Protein AF-A0A520S292-F1 (afdb_monomer_lite)

Sequence (123 aa):
MKNLFQKFSLTALSLALYSGACAQQILLPTESCRDYSGVDIVSFADAVLENEVREALSIEPEDALTCDLAAGLTALDASGAGARRSVSGSPECNDPEHLFHDLSGIQNLSGLTDLALRNRGLS

Secondary structure (DSSP, 8-state):
----------------------PPPBPPTTS-GGGS-TTSBP--S-HHHHHHHHHHHT--TTS--BHHHHHH--EEE-PPPPPB--SSSSPB---GGG-BS--TTGGG-TT--EEE-TT--B-

pLDDT: mean 82.57, std 17.58, range [38.25, 98.25]

Organism: NCBI:txid2510334

Radius of gyration: 26.7 Å; chains: 1; bounding box: 68×46×94 Å

Foldseek 3Di:
DDDDDDDDDDDDPPPPPPPPPVPAAEDDLQDECVVDDQAHAFDHPDPLVVVQLCVQLVHDPPDGRGLVSLCPRAEGASEDDDFDDDPDDDGDLDDPVNAAAGGRRNNSSNNYDYYHHHSHHHD

Structure (mmCIF, N/CA/C/O backbone):
data_AF-A0A520S292-F1
#
_entry.id   AF-A0A520S292-F1
#
loop_
_atom_site.group_PDB
_atom_site.id
_atom_site.type_symbol
_atom_site.label_atom_id
_atom_site.label_alt_id
_atom_site.label_comp_id
_atom_site.label_asym_id
_atom_site.label_entity_id
_atom_site.label_seq_id
_atom_site.pdbx_PDB_ins_code
_atom_site.Cartn_x
_atom_site.Cartn_y
_atom_site.Cartn_z
_atom_site.occupancy
_atom_site.B_iso_or_equiv
_atom_site.auth_seq_id
_atom_site.auth_comp_id
_atom_site.auth_asym_id
_atom_site.auth_atom_id
_atom_site.pdbx_PDB_model_num
ATOM 1 N N . MET A 1 1 ? -49.437 31.346 62.983 1.00 38.25 1 MET A N 1
ATOM 2 C CA . MET A 1 1 ? -49.585 32.210 61.791 1.00 38.25 1 MET A CA 1
ATOM 3 C C . MET A 1 1 ? -48.215 32.379 61.154 1.00 38.25 1 MET A C 1
ATOM 5 O O . MET A 1 1 ? -47.344 32.820 61.884 1.00 38.25 1 MET A O 1
ATOM 9 N N . LYS A 1 2 ? -48.083 32.088 59.843 1.00 44.53 2 LYS A N 1
ATOM 10 C CA . LYS A 1 2 ? -47.011 32.554 58.925 1.00 44.53 2 LYS A CA 1
ATOM 11 C C . LYS A 1 2 ? -45.575 32.079 59.282 1.00 44.53 2 LYS A C 1
ATOM 13 O O . LYS A 1 2 ? -45.071 32.383 60.344 1.00 44.53 2 LYS A O 1
ATOM 18 N N . ASN A 1 3 ? -44.843 31.322 58.461 1.00 41.56 3 ASN A N 1
ATOM 19 C CA . ASN A 1 3 ? -44.599 31.550 57.041 1.00 41.56 3 ASN A CA 1
ATOM 20 C C . ASN A 1 3 ? -44.160 30.285 56.289 1.00 41.56 3 ASN A C 1
ATOM 22 O O . ASN A 1 3 ? -43.327 29.506 56.741 1.00 41.56 3 ASN A O 1
ATOM 26 N N . LEU A 1 4 ? -44.735 30.189 55.097 1.00 54.69 4 LEU A N 1
ATOM 27 C CA . LEU A 1 4 ? -44.417 29.343 53.962 1.00 54.69 4 LEU A CA 1
ATOM 28 C C . LEU A 1 4 ? -43.166 29.917 53.260 1.00 54.69 4 LEU A C 1
ATOM 30 O O . LEU A 1 4 ? -43.196 31.072 52.844 1.00 54.69 4 LEU A O 1
ATOM 34 N N . PHE A 1 5 ? -42.095 29.138 53.102 1.00 54.62 5 PHE A N 1
ATOM 35 C CA . PHE A 1 5 ? -40.974 29.441 52.195 1.00 54.62 5 PHE A CA 1
ATOM 36 C C . PHE A 1 5 ? -40.632 28.128 51.474 1.00 54.62 5 PHE A C 1
ATOM 38 O O . PHE A 1 5 ? -40.080 27.221 52.078 1.00 54.62 5 PHE A O 1
ATOM 45 N N . GLN A 1 6 ? -41.218 27.814 50.319 1.00 51.06 6 GLN A N 1
ATOM 46 C CA . GLN A 1 6 ? -41.064 28.413 48.988 1.00 51.06 6 GLN A CA 1
ATOM 47 C C . GLN A 1 6 ? -39.696 28.104 48.342 1.00 51.06 6 GLN A C 1
ATOM 49 O O . GLN A 1 6 ? -38.703 28.759 48.636 1.00 51.06 6 GLN A O 1
ATOM 54 N N . LYS A 1 7 ? -39.770 27.184 47.359 1.00 47.75 7 LYS A N 1
ATOM 55 C CA . LYS A 1 7 ? -38.878 26.916 46.208 1.00 47.75 7 LYS A CA 1
ATOM 56 C C . LYS A 1 7 ? -37.718 25.932 46.418 1.00 47.75 7 LYS A C 1
ATOM 58 O O . LYS A 1 7 ? -36.572 26.316 46.613 1.00 47.75 7 LYS A O 1
ATOM 63 N N . PHE A 1 8 ? -38.028 24.648 46.216 1.00 49.12 8 PHE A N 1
ATOM 64 C CA . PHE A 1 8 ? -37.056 23.660 45.747 1.00 49.12 8 PHE A CA 1
ATOM 65 C C . PHE A 1 8 ? -36.575 24.070 44.349 1.00 49.12 8 PHE A C 1
ATOM 67 O O . PHE A 1 8 ? -37.317 23.987 43.372 1.00 49.12 8 PHE A O 1
ATOM 74 N N . SER A 1 9 ? -35.342 24.562 44.283 1.00 56.19 9 SER A N 1
ATOM 75 C CA . SER A 1 9 ? -34.590 24.712 43.043 1.00 56.19 9 SER A CA 1
ATOM 76 C C . SER A 1 9 ? -34.123 23.319 42.623 1.00 56.19 9 SER A C 1
ATOM 78 O O . SER A 1 9 ? -33.238 22.752 43.259 1.00 56.19 9 SER A O 1
ATOM 80 N N . LEU A 1 10 ? -34.761 22.729 41.611 1.00 52.97 10 LEU A N 1
ATOM 81 C CA . LEU A 1 10 ? -34.281 21.509 40.965 1.00 52.97 10 LEU A CA 1
ATOM 82 C C . LEU A 1 10 ? -33.616 21.923 39.656 1.00 52.97 10 LEU A C 1
ATOM 84 O O . LEU A 1 10 ? -34.264 22.207 38.652 1.00 52.97 10 LEU A O 1
ATOM 88 N N . THR A 1 11 ? -32.295 22.023 39.747 1.00 53.41 11 THR A N 1
ATOM 89 C CA . THR A 1 11 ? -31.329 22.120 38.658 1.00 53.41 11 THR A CA 1
ATOM 90 C C . THR A 1 11 ? -31.713 21.198 37.506 1.00 53.41 11 THR A C 1
ATOM 92 O O . THR A 1 11 ? -31.697 19.976 37.651 1.00 53.41 11 THR A O 1
ATOM 95 N N . ALA A 1 12 ? -32.053 21.792 36.361 1.00 60.41 12 ALA A N 1
ATOM 96 C CA . ALA A 1 12 ? -32.177 21.081 35.100 1.00 60.41 12 ALA A CA 1
ATOM 97 C C . ALA A 1 12 ? -30.809 20.473 34.762 1.00 60.41 12 ALA A C 1
ATOM 99 O O . ALA A 1 12 ? -29.856 21.183 34.449 1.00 60.41 12 ALA A O 1
ATOM 100 N N . LEU A 1 13 ? -30.714 19.154 34.909 1.00 52.91 13 LEU A N 1
ATOM 101 C CA . LEU A 1 13 ? -29.557 18.353 34.551 1.00 52.91 13 LEU A CA 1
ATOM 102 C C . LEU A 1 13 ? -29.487 18.307 33.019 1.00 52.91 13 LEU A C 1
ATOM 104 O O . LEU A 1 13 ? -30.137 17.484 32.378 1.00 52.91 13 LEU A O 1
ATOM 108 N N . SER A 1 14 ? -28.749 19.236 32.419 1.00 55.53 14 SER A N 1
ATOM 109 C CA . SER A 1 14 ? -28.383 19.176 31.008 1.00 55.53 14 SER A CA 1
ATOM 110 C C . SER A 1 14 ? -27.414 18.009 30.808 1.00 55.53 14 SER A C 1
ATOM 112 O O . SER A 1 14 ? -26.203 18.161 30.948 1.00 55.53 14 SER A O 1
ATOM 114 N N . LEU A 1 15 ? -27.951 16.826 30.485 1.00 56.00 15 LEU A N 1
ATOM 115 C CA . LEU A 1 15 ? -27.172 15.770 29.841 1.00 56.00 15 LEU A CA 1
ATOM 116 C C . LEU A 1 15 ? -26.767 16.292 28.460 1.00 56.00 15 LEU A C 1
ATOM 118 O O . LEU A 1 15 ? -27.502 16.153 27.484 1.00 56.00 15 LEU A O 1
ATOM 122 N N . ALA A 1 16 ? -25.600 16.930 28.389 1.00 60.09 16 ALA A N 1
ATOM 123 C CA . ALA A 1 16 ? -24.884 17.072 27.138 1.00 60.09 16 ALA A CA 1
ATOM 124 C C . ALA A 1 16 ? -24.567 15.652 26.662 1.00 60.09 16 ALA A C 1
ATOM 126 O O . ALA A 1 16 ? -23.717 14.964 27.230 1.00 60.09 16 ALA A O 1
ATOM 127 N N . LEU A 1 17 ? -25.316 15.187 25.665 1.00 52.09 17 LEU A N 1
ATOM 128 C CA . LEU A 1 17 ? -24.945 14.029 24.873 1.00 52.09 17 LEU A CA 1
ATOM 129 C C . LEU A 1 17 ? -23.581 14.358 24.264 1.00 52.09 17 LEU A C 1
ATOM 131 O O . LEU A 1 17 ? -23.491 15.122 23.306 1.00 52.09 17 LEU A O 1
ATOM 135 N N . TYR A 1 18 ? -22.517 13.820 24.854 1.00 51.53 18 TYR A N 1
ATOM 136 C CA . TYR A 1 18 ? -21.232 13.708 24.185 1.00 51.53 18 TYR A CA 1
ATOM 137 C C . TYR A 1 18 ? -21.432 12.713 23.043 1.00 51.53 18 TYR A C 1
ATOM 139 O O . TYR A 1 18 ? -21.173 11.520 23.174 1.00 51.53 18 TYR A O 1
ATOM 147 N N . SER A 1 19 ? -21.940 13.198 21.913 1.00 53.47 19 SER A N 1
ATOM 148 C CA . SER A 1 19 ? -21.656 12.582 20.629 1.00 53.47 19 SER A CA 1
ATOM 149 C C . SER A 1 19 ? -20.158 12.757 20.419 1.00 53.47 19 SER A C 1
ATOM 151 O O . SER A 1 19 ? -19.709 13.781 19.903 1.00 53.47 19 SER A O 1
ATOM 153 N N . GLY A 1 20 ? -19.379 11.799 20.921 1.00 51.34 20 GLY A N 1
ATOM 154 C CA . GLY A 1 20 ? -17.994 11.636 20.524 1.00 51.34 20 GLY A CA 1
ATOM 155 C C . GLY A 1 20 ? -18.001 11.333 19.036 1.00 51.34 20 GLY A C 1
ATOM 156 O O . GLY A 1 20 ? -18.106 10.179 18.641 1.00 51.34 20 GLY A O 1
ATOM 157 N N . ALA A 1 21 ? -17.957 12.374 18.208 1.00 56.22 21 ALA A N 1
ATOM 158 C CA . ALA A 1 21 ? -17.410 12.230 16.879 1.00 56.22 21 ALA A CA 1
ATOM 159 C C . ALA A 1 21 ? -15.956 11.816 17.116 1.00 56.22 21 ALA A C 1
ATOM 161 O O . ALA A 1 21 ? -15.125 12.654 17.466 1.00 56.22 21 ALA A O 1
ATOM 162 N N . CYS A 1 22 ? -15.679 10.512 17.060 1.00 59.56 22 CYS A N 1
ATOM 163 C CA . CYS A 1 22 ? -14.317 10.029 16.917 1.00 59.56 22 CYS A CA 1
ATOM 164 C C . CYS A 1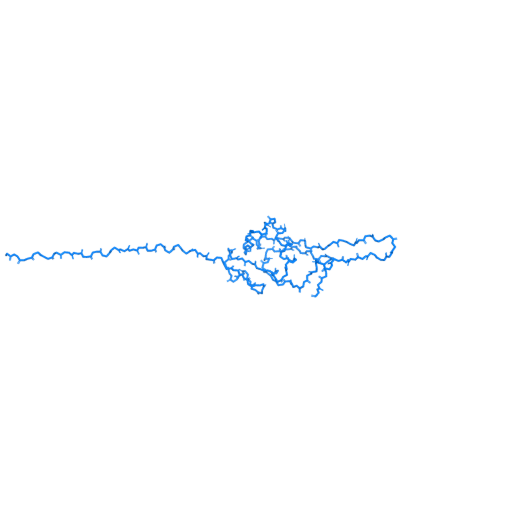 22 ? -13.819 10.654 15.615 1.00 59.56 22 CYS A C 1
ATOM 166 O O . CYS A 1 22 ? -14.233 10.245 14.532 1.00 59.56 22 CYS A O 1
ATOM 168 N N . ALA A 1 23 ? -13.060 11.741 15.730 1.00 71.75 23 ALA A N 1
ATOM 169 C CA . ALA A 1 23 ? -12.402 12.335 14.587 1.00 71.75 23 ALA A CA 1
ATOM 170 C C . ALA A 1 23 ? -11.457 11.264 14.041 1.00 71.75 23 ALA A C 1
ATOM 172 O O . ALA A 1 23 ? -10.619 10.770 14.790 1.00 71.75 23 ALA A O 1
ATOM 173 N N . GLN A 1 24 ? -11.647 10.875 12.782 1.00 85.19 24 GLN A N 1
ATOM 174 C CA . GLN A 1 24 ? -10.734 9.963 12.103 1.00 85.19 24 GLN A CA 1
ATOM 175 C C . GLN A 1 24 ? -9.356 10.624 12.077 1.00 85.19 24 GLN A C 1
ATOM 177 O O . GLN A 1 24 ? -9.223 11.762 11.615 1.00 85.19 24 GLN A O 1
ATOM 182 N N . GLN A 1 25 ? -8.348 9.943 12.612 1.00 94.12 25 GLN A N 1
ATOM 183 C CA . GLN A 1 25 ? -6.970 10.407 12.539 1.00 94.12 25 GLN A CA 1
ATOM 184 C C . GLN A 1 25 ? -6.324 9.886 11.254 1.00 94.12 25 GLN A C 1
ATOM 186 O O . GLN A 1 25 ? -6.563 8.752 10.857 1.00 94.12 25 GLN A O 1
ATOM 191 N N . ILE A 1 26 ? -5.486 10.704 10.614 1.00 96.44 26 ILE A N 1
ATOM 192 C CA . ILE A 1 26 ? -4.588 10.239 9.550 1.00 96.44 26 ILE A CA 1
ATOM 193 C C . ILE A 1 26 ? -3.261 9.867 10.204 1.00 96.44 26 ILE A C 1
ATOM 195 O O . ILE A 1 26 ? -2.645 10.701 10.872 1.00 96.44 26 ILE A O 1
ATOM 199 N N . LEU A 1 27 ? -2.850 8.617 10.032 1.00 96.81 27 LEU A N 1
ATOM 200 C CA . LEU A 1 27 ? -1.590 8.092 10.544 1.00 96.81 27 LEU A CA 1
ATOM 201 C C . LEU A 1 27 ? -0.427 8.567 9.672 1.00 96.81 27 LEU A C 1
ATOM 203 O O . LEU A 1 27 ? -0.588 8.791 8.474 1.00 96.81 27 LEU A O 1
ATOM 207 N N . LEU A 1 28 ? 0.762 8.670 10.255 1.00 97.56 28 LEU A N 1
ATOM 208 C CA . LEU A 1 28 ? 2.013 8.761 9.508 1.00 97.56 28 LEU A CA 1
ATOM 209 C C . LEU A 1 28 ? 2.369 7.390 8.904 1.00 97.56 28 LEU A C 1
ATOM 211 O O . LEU A 1 28 ? 2.050 6.361 9.502 1.00 97.56 28 LEU A O 1
ATOM 215 N N . PRO A 1 29 ? 3.125 7.337 7.791 1.00 96.94 29 PRO A N 1
ATOM 216 C CA . PRO A 1 29 ? 3.482 6.067 7.152 1.00 96.94 29 PRO A CA 1
ATOM 217 C C . PRO A 1 29 ? 4.252 5.085 8.043 1.00 96.94 29 PRO A C 1
ATOM 219 O O . PRO A 1 29 ? 4.250 3.880 7.809 1.00 96.94 29 PRO A O 1
ATOM 222 N N . THR A 1 30 ? 4.942 5.584 9.067 1.00 96.56 30 THR A N 1
ATOM 223 C CA . THR A 1 30 ? 5.710 4.769 10.019 1.00 96.56 30 THR A CA 1
ATOM 224 C C . THR A 1 30 ? 4.881 4.280 11.207 1.00 96.56 30 THR A C 1
ATOM 226 O O . THR A 1 30 ? 5.362 3.459 11.988 1.00 96.56 30 THR A O 1
ATOM 229 N N . GLU A 1 31 ? 3.646 4.759 11.360 1.00 97.19 31 GLU A N 1
ATOM 230 C CA . GLU A 1 31 ? 2.746 4.346 12.434 1.00 97.19 31 GLU A CA 1
ATOM 231 C C . GLU A 1 31 ? 2.056 3.018 12.109 1.00 97.19 31 GLU A C 1
ATOM 233 O O . GLU A 1 31 ? 1.965 2.602 10.949 1.00 97.19 31 GLU A O 1
ATOM 238 N N . SER A 1 32 ? 1.599 2.321 13.155 1.00 96.38 32 SER A N 1
ATOM 239 C CA . SER A 1 32 ? 0.933 1.027 13.015 1.00 96.38 32 SER A CA 1
ATOM 240 C C . SER A 1 32 ? -0.539 1.102 13.388 1.00 96.38 32 SER A C 1
ATOM 242 O O . SER A 1 32 ? -0.855 1.405 14.532 1.00 96.38 32 SER A O 1
ATOM 244 N N . CYS A 1 33 ? -1.430 0.685 12.488 1.00 97.00 33 CYS A N 1
ATOM 245 C CA . CYS A 1 33 ? -2.868 0.524 12.728 1.00 97.00 33 CYS A CA 1
ATOM 246 C C . CYS A 1 33 ? -3.197 -0.324 13.968 1.00 97.00 33 CYS A C 1
ATOM 248 O O . CYS A 1 33 ? -4.287 -0.212 14.516 1.00 97.00 33 CYS A O 1
ATOM 250 N N . ARG A 1 34 ? -2.260 -1.152 14.448 1.00 96.00 34 ARG A N 1
ATOM 251 C CA . ARG A 1 34 ? -2.408 -1.913 15.694 1.00 96.00 34 ARG A CA 1
ATOM 252 C C . ARG A 1 34 ? -2.617 -1.025 16.928 1.00 96.00 34 ARG A C 1
ATOM 254 O O . ARG A 1 34 ? -3.260 -1.468 17.877 1.00 96.00 34 ARG A O 1
ATOM 261 N N . ASP A 1 35 ? -2.061 0.181 16.915 1.00 96.38 35 ASP A N 1
ATOM 262 C CA . ASP A 1 35 ? -2.086 1.116 18.043 1.00 96.38 35 ASP A CA 1
ATOM 263 C C . ASP A 1 35 ? -3.215 2.162 17.919 1.00 96.38 35 ASP A C 1
ATOM 265 O O . ASP A 1 35 ? -3.358 3.024 18.787 1.00 96.38 35 ASP A O 1
ATOM 269 N N . TYR A 1 36 ? -4.030 2.068 16.862 1.00 95.44 36 TYR A N 1
ATOM 270 C CA . TYR A 1 36 ? -5.048 3.044 16.467 1.00 95.44 36 TYR A CA 1
ATOM 271 C C . TYR A 1 36 ? -6.431 2.396 16.279 1.00 95.44 36 TYR A C 1
ATOM 273 O O . TYR A 1 36 ? -6.604 1.184 16.421 1.00 95.44 36 TYR A O 1
ATOM 281 N N . SER A 1 37 ? -7.454 3.214 16.022 1.00 95.62 37 SER A N 1
ATOM 282 C CA . SER A 1 37 ? -8.815 2.746 15.761 1.00 95.62 37 SER A CA 1
ATOM 283 C C . SER A 1 37 ? -8.946 2.201 14.338 1.00 95.62 37 SER A C 1
ATOM 285 O O . SER A 1 37 ? -8.344 2.718 13.403 1.00 95.62 37 SER A O 1
ATOM 287 N N . GLY A 1 38 ? -9.816 1.209 14.137 1.00 95.69 38 GLY A N 1
ATOM 288 C CA . GLY A 1 38 ? -10.092 0.639 12.811 1.00 95.69 38 GLY A CA 1
ATOM 289 C C . GLY A 1 38 ? -10.641 1.644 11.786 1.00 95.69 38 GLY A C 1
ATOM 290 O O . GLY A 1 38 ? -10.463 1.471 10.581 1.00 95.69 38 GLY A O 1
ATOM 291 N N . VAL A 1 39 ? -11.252 2.736 12.262 1.00 96.12 39 VAL A N 1
ATOM 292 C CA . VAL A 1 39 ? -11.770 3.828 11.418 1.00 96.12 39 VAL A CA 1
ATOM 293 C C . VAL A 1 39 ? -10.741 4.921 11.117 1.00 96.12 39 VAL A C 1
ATOM 295 O O . VAL A 1 39 ? -11.059 5.832 10.352 1.00 96.12 39 VAL A O 1
ATOM 298 N N . ASP A 1 40 ? -9.551 4.861 11.721 1.00 97.31 40 ASP A N 1
ATOM 299 C CA . ASP A 1 40 ? -8.466 5.790 11.409 1.00 97.31 40 ASP A CA 1
ATOM 300 C C . ASP A 1 40 ? -7.901 5.492 10.017 1.00 97.31 40 ASP A C 1
ATOM 302 O O . ASP A 1 40 ? -8.012 4.379 9.503 1.00 97.31 40 ASP A O 1
ATOM 306 N N . ILE A 1 41 ? -7.340 6.514 9.380 1.00 97.19 41 ILE A N 1
ATOM 307 C CA . ILE A 1 41 ? -6.902 6.493 7.986 1.00 97.19 41 ILE A CA 1
ATOM 308 C C . ILE A 1 41 ? -5.417 6.153 7.949 1.00 97.19 41 ILE A C 1
ATOM 310 O O . ILE A 1 41 ? -4.590 6.876 8.511 1.00 97.19 41 ILE A O 1
ATOM 314 N N . VAL A 1 42 ? -5.074 5.065 7.265 1.00 97.38 42 VAL A N 1
ATOM 315 C CA . VAL A 1 42 ? -3.678 4.706 7.019 1.00 97.38 42 VAL A CA 1
ATOM 316 C C . VAL A 1 42 ? -3.112 5.555 5.882 1.00 97.38 42 VAL A C 1
ATOM 318 O O . VAL A 1 42 ? -3.818 5.892 4.935 1.00 97.38 42 VAL A O 1
ATOM 321 N N . SER A 1 43 ? -1.826 5.888 5.968 1.00 96.50 43 SER A N 1
ATOM 322 C CA . SER A 1 43 ? -1.075 6.500 4.873 1.00 96.50 43 SER A CA 1
ATOM 323 C C . SER A 1 43 ? 0.140 5.653 4.504 1.00 96.50 43 SER A C 1
ATOM 325 O O . SER A 1 43 ? 0.627 4.848 5.306 1.00 96.50 43 SER A O 1
ATOM 327 N N . PHE A 1 44 ? 0.632 5.851 3.285 1.00 97.19 44 PHE A N 1
ATOM 328 C CA . PHE A 1 44 ? 1.844 5.219 2.778 1.00 97.19 44 PHE A CA 1
ATOM 329 C C . PHE A 1 44 ? 2.848 6.303 2.397 1.00 97.19 44 PHE A C 1
ATOM 331 O O . PHE A 1 44 ? 2.480 7.401 1.982 1.00 97.19 44 PHE A O 1
ATOM 338 N N . ALA A 1 45 ? 4.136 6.017 2.572 1.00 96.44 45 ALA A N 1
ATOM 339 C CA . ALA A 1 45 ? 5.190 6.977 2.245 1.00 96.44 45 ALA A CA 1
ATOM 340 C C . ALA A 1 45 ? 5.375 7.140 0.728 1.00 96.44 45 ALA A C 1
ATOM 342 O O . ALA A 1 45 ? 5.910 8.149 0.272 1.00 96.44 45 ALA A O 1
ATOM 343 N N . ASP A 1 46 ? 4.912 6.155 -0.038 1.00 94.88 46 ASP A N 1
ATOM 344 C CA . ASP A 1 46 ? 5.017 6.100 -1.482 1.00 94.88 46 ASP A CA 1
ATOM 345 C C . ASP A 1 46 ? 3.625 6.097 -2.124 1.00 94.88 46 ASP A C 1
ATOM 347 O O . ASP A 1 46 ? 2.785 5.239 -1.842 1.00 94.88 46 ASP A O 1
ATOM 351 N N . ALA A 1 47 ? 3.385 7.077 -2.997 1.00 93.44 47 ALA A N 1
ATOM 352 C CA . ALA A 1 47 ? 2.105 7.248 -3.676 1.00 93.44 47 ALA A CA 1
ATOM 353 C C . ALA A 1 47 ? 1.806 6.121 -4.674 1.00 93.44 47 ALA A C 1
ATOM 355 O O . ALA A 1 47 ? 0.642 5.795 -4.897 1.00 93.44 47 ALA A O 1
ATOM 356 N N . VAL A 1 48 ? 2.841 5.512 -5.260 1.00 93.06 48 VAL A N 1
ATOM 357 C CA . VAL A 1 48 ? 2.694 4.345 -6.127 1.00 93.06 48 VAL A CA 1
ATOM 358 C C . VAL A 1 48 ? 2.206 3.169 -5.290 1.00 93.06 48 VAL A C 1
ATOM 360 O O . VAL A 1 48 ? 1.232 2.530 -5.669 1.00 93.06 48 VAL A O 1
ATOM 363 N N . LEU A 1 49 ? 2.808 2.918 -4.122 1.00 95.19 49 LEU A N 1
ATOM 364 C CA . LEU A 1 49 ? 2.331 1.870 -3.213 1.00 95.19 49 LEU A CA 1
ATOM 365 C C . LEU A 1 49 ? 0.891 2.121 -2.746 1.00 95.19 49 LEU A C 1
ATOM 367 O O . LEU A 1 49 ? 0.082 1.195 -2.777 1.00 95.19 49 LEU A O 1
ATOM 371 N N . GLU A 1 50 ? 0.556 3.352 -2.343 1.00 96.19 50 GLU A N 1
ATOM 372 C CA . GLU A 1 50 ? -0.815 3.686 -1.935 1.00 96.19 50 GLU A CA 1
ATOM 373 C C . GLU A 1 50 ? -1.820 3.408 -3.057 1.00 96.19 50 GLU A C 1
ATOM 375 O O . GLU A 1 50 ? -2.876 2.823 -2.811 1.00 96.19 50 GLU A O 1
ATOM 380 N N . ASN A 1 51 ? -1.483 3.787 -4.292 1.00 95.00 51 ASN A N 1
ATOM 381 C CA . ASN A 1 51 ? -2.353 3.579 -5.442 1.00 95.00 51 ASN A CA 1
ATOM 382 C C . ASN A 1 51 ? -2.630 2.090 -5.685 1.00 95.00 51 ASN A C 1
ATOM 384 O O . ASN A 1 51 ? -3.780 1.696 -5.834 1.00 95.00 51 ASN A O 1
ATOM 388 N N . GLU A 1 52 ? -1.599 1.244 -5.652 1.00 95.56 52 GLU A N 1
ATOM 389 C CA . GLU A 1 52 ? -1.757 -0.205 -5.843 1.00 95.56 52 GLU A CA 1
ATOM 390 C C . GLU A 1 52 ? -2.612 -0.844 -4.735 1.00 95.56 52 GLU A C 1
ATOM 392 O O . GLU A 1 52 ? -3.413 -1.739 -5.002 1.00 95.56 52 GLU A O 1
ATOM 397 N N . VAL A 1 53 ? -2.498 -0.360 -3.492 1.00 97.19 53 VAL A N 1
ATOM 398 C CA . VAL A 1 53 ? -3.348 -0.807 -2.376 1.00 97.19 53 VAL A CA 1
ATOM 399 C C . VAL A 1 53 ? -4.807 -0.398 -2.587 1.00 97.19 53 VAL A C 1
ATOM 401 O O . VAL A 1 53 ? -5.705 -1.217 -2.377 1.00 97.19 53 VAL A O 1
ATOM 404 N N . ARG A 1 54 ? -5.058 0.848 -3.006 1.00 97.25 54 ARG A N 1
ATOM 405 C CA . ARG A 1 54 ? -6.414 1.350 -3.287 1.00 97.25 54 ARG A CA 1
ATOM 406 C C . ARG A 1 54 ? -7.075 0.586 -4.428 1.00 97.25 54 ARG A C 1
ATOM 408 O O . ARG A 1 54 ? -8.210 0.142 -4.271 1.00 97.25 54 ARG A O 1
ATOM 415 N N . GLU A 1 55 ? -6.345 0.356 -5.517 1.00 95.81 55 GLU A N 1
ATOM 416 C CA . GLU A 1 55 ? -6.804 -0.450 -6.653 1.00 95.81 55 GLU A CA 1
ATOM 417 C C . GLU A 1 55 ? -7.139 -1.886 -6.224 1.00 95.81 55 GLU A C 1
ATOM 419 O O . GLU A 1 55 ? -8.221 -2.395 -6.527 1.00 95.81 55 GLU A O 1
ATOM 424 N N . ALA A 1 56 ? -6.265 -2.528 -5.440 1.00 97.19 56 ALA A N 1
ATOM 425 C CA . ALA A 1 56 ? -6.491 -3.889 -4.950 1.00 97.19 56 ALA A CA 1
ATOM 426 C C . ALA A 1 56 ? -7.724 -4.007 -4.036 1.00 97.19 56 ALA A C 1
ATOM 428 O O . ALA A 1 56 ? -8.384 -5.048 -4.011 1.00 97.19 56 ALA A O 1
ATOM 429 N N . LEU A 1 57 ? -8.055 -2.941 -3.305 1.00 96.94 57 LEU A N 1
ATOM 430 C CA . LEU A 1 5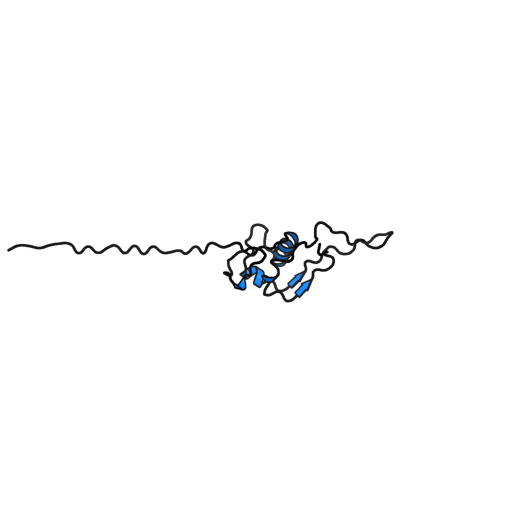7 ? -9.263 -2.846 -2.485 1.00 96.94 57 LEU A CA 1
ATOM 431 C C . LEU A 1 57 ? -10.487 -2.319 -3.253 1.00 96.94 57 LEU A C 1
ATOM 433 O O . LEU A 1 57 ? -11.585 -2.325 -2.697 1.00 96.94 57 LEU A O 1
ATOM 437 N N . SER A 1 58 ? -10.321 -1.897 -4.513 1.00 96.56 58 SER A N 1
ATOM 438 C CA . SER A 1 58 ? -11.358 -1.243 -5.327 1.00 96.56 58 SER A CA 1
ATOM 439 C C . SER A 1 58 ? -11.983 -0.028 -4.625 1.00 96.56 58 SER A C 1
ATOM 441 O O . SER A 1 58 ? -13.205 0.109 -4.568 1.00 96.56 58 SER A O 1
ATOM 443 N N . ILE A 1 59 ? -11.129 0.818 -4.044 1.00 94.81 59 ILE A N 1
ATOM 444 C CA . ILE A 1 59 ? -11.506 2.042 -3.329 1.00 94.81 59 ILE A CA 1
ATOM 445 C C . ILE A 1 59 ? -11.215 3.246 -4.227 1.00 94.81 59 ILE A C 1
ATOM 447 O O . ILE A 1 59 ? -10.113 3.361 -4.763 1.00 94.81 59 ILE A O 1
ATOM 451 N N . GLU A 1 60 ? -12.175 4.163 -4.349 1.00 92.69 60 GLU A N 1
ATOM 452 C CA . GLU A 1 60 ? -11.993 5.388 -5.132 1.00 92.69 60 GLU A CA 1
ATOM 453 C C . GLU A 1 60 ? -10.965 6.336 -4.467 1.00 92.69 60 GLU A C 1
ATOM 455 O O . GLU A 1 60 ? -10.759 6.294 -3.248 1.00 92.69 60 GLU A O 1
ATOM 460 N N . PRO A 1 61 ? -10.300 7.226 -5.224 1.00 88.19 61 PRO A N 1
ATOM 461 C CA . PRO A 1 61 ? -9.277 8.124 -4.677 1.00 88.19 61 PRO A CA 1
ATOM 462 C C . PRO A 1 61 ? -9.768 9.027 -3.533 1.00 88.19 61 PRO A C 1
ATOM 464 O O . PRO A 1 61 ? -9.000 9.356 -2.628 1.00 88.19 61 PRO A O 1
ATOM 467 N N . GLU A 1 62 ? -11.035 9.440 -3.569 1.00 90.19 62 GLU A N 1
ATOM 468 C CA . GLU A 1 62 ? -11.680 10.272 -2.551 1.00 90.19 62 GLU A CA 1
ATOM 469 C C . GLU A 1 62 ? -12.098 9.512 -1.286 1.00 90.19 62 GLU A C 1
ATOM 471 O O . GLU A 1 62 ? -12.340 10.140 -0.249 1.00 90.19 62 GLU A O 1
ATOM 476 N N . ASP A 1 63 ? -12.180 8.184 -1.354 1.00 94.31 63 ASP A N 1
ATOM 477 C CA . ASP A 1 63 ? -12.632 7.364 -0.242 1.00 94.31 63 ASP A CA 1
ATOM 478 C C . ASP A 1 63 ? -11.507 7.152 0.781 1.00 94.31 63 ASP A C 1
ATOM 480 O O . ASP A 1 63 ? -10.312 7.036 0.470 1.00 94.31 63 ASP A O 1
ATOM 484 N N . ALA A 1 64 ? -11.897 7.104 2.054 1.00 95.06 64 ALA A N 1
ATOM 485 C CA . ALA A 1 64 ? -10.966 6.919 3.156 1.00 95.06 64 ALA A CA 1
ATOM 486 C C . ALA A 1 64 ? -10.433 5.479 3.182 1.00 95.06 64 ALA A C 1
ATOM 488 O O . ALA A 1 64 ? -11.184 4.531 3.413 1.00 95.06 64 ALA A O 1
ATOM 489 N N . LEU A 1 65 ? -9.117 5.322 3.026 1.00 97.00 65 LEU A N 1
ATOM 490 C CA . LEU A 1 65 ? -8.432 4.052 3.240 1.00 97.00 65 LEU A CA 1
ATOM 491 C C . LEU A 1 65 ? -8.224 3.840 4.746 1.00 97.00 65 LEU A C 1
ATOM 493 O O . LEU A 1 65 ? -7.232 4.281 5.326 1.00 97.00 65 LEU A O 1
ATOM 497 N N . THR A 1 66 ? -9.211 3.232 5.404 1.00 97.62 66 THR A N 1
ATOM 498 C CA . THR A 1 66 ? -9.173 3.013 6.855 1.00 97.62 66 THR A CA 1
ATOM 499 C C . THR A 1 66 ? -8.305 1.815 7.242 1.00 97.62 66 THR A C 1
ATOM 501 O O . THR A 1 66 ? -8.071 0.910 6.438 1.00 97.62 66 THR A O 1
ATOM 504 N N . CYS A 1 67 ? -7.864 1.770 8.498 1.00 97.94 67 CYS A N 1
ATOM 505 C CA . CYS A 1 67 ? -7.125 0.644 9.062 1.00 97.94 67 CYS A CA 1
ATOM 506 C C . CYS A 1 67 ? -7.885 -0.690 8.940 1.00 97.94 67 CYS A C 1
ATOM 508 O O . CYS A 1 67 ? -7.269 -1.705 8.621 1.00 97.94 67 CYS A O 1
ATOM 510 N N . ASP A 1 68 ? -9.211 -0.698 9.125 1.00 97.31 68 ASP A N 1
ATOM 511 C CA . ASP A 1 68 ? -10.036 -1.902 8.943 1.00 97.31 68 ASP A CA 1
ATOM 512 C C . ASP A 1 68 ? -10.052 -2.381 7.482 1.00 97.31 68 ASP A C 1
ATOM 514 O O . ASP A 1 68 ? -9.950 -3.582 7.224 1.00 97.31 68 ASP A O 1
ATOM 518 N N . LEU A 1 69 ? -10.143 -1.456 6.517 1.00 97.88 69 LEU A N 1
ATOM 519 C CA . LEU A 1 69 ? -10.086 -1.790 5.089 1.00 97.88 69 LEU A CA 1
ATOM 520 C C . LEU A 1 69 ? -8.708 -2.340 4.711 1.00 97.88 69 LEU A C 1
ATOM 522 O O . LEU A 1 69 ? -8.614 -3.396 4.086 1.00 97.88 69 LEU A O 1
ATOM 526 N N . ALA A 1 70 ? -7.643 -1.669 5.153 1.00 97.69 70 ALA A N 1
ATOM 527 C CA . ALA A 1 70 ? -6.265 -2.092 4.929 1.00 97.69 70 ALA A CA 1
ATOM 528 C C . ALA A 1 70 ? -5.976 -3.481 5.528 1.00 97.69 70 ALA A C 1
ATOM 530 O O . ALA A 1 70 ? -5.339 -4.317 4.886 1.00 97.69 70 ALA A O 1
ATOM 531 N N . ALA A 1 71 ? -6.493 -3.769 6.727 1.00 97.50 71 ALA A N 1
ATOM 532 C CA . ALA A 1 71 ? -6.378 -5.081 7.361 1.00 97.50 71 ALA A CA 1
ATOM 533 C C . ALA A 1 71 ? -7.137 -6.187 6.606 1.00 97.50 71 ALA A C 1
ATOM 535 O O . ALA A 1 71 ? -6.776 -7.357 6.719 1.00 97.50 71 ALA A O 1
ATOM 536 N N . GLY A 1 72 ? -8.168 -5.832 5.835 1.00 96.94 72 GLY A N 1
ATOM 537 C CA . GLY A 1 72 ? -8.938 -6.760 5.008 1.00 96.94 72 GLY A CA 1
ATOM 538 C C . GLY A 1 72 ? -8.231 -7.208 3.724 1.00 96.94 72 GLY A C 1
ATOM 539 O O . GLY A 1 72 ? -8.652 -8.198 3.119 1.00 96.94 72 GLY A O 1
ATOM 540 N N . LEU A 1 73 ? -7.162 -6.523 3.304 1.00 98.25 73 LEU A N 1
ATOM 541 C CA . LEU A 1 73 ? -6.414 -6.893 2.106 1.00 98.25 73 LEU A CA 1
ATOM 542 C C . LEU A 1 73 ? -5.590 -8.162 2.359 1.00 98.25 73 LEU A C 1
ATOM 544 O O . LEU A 1 73 ? -4.672 -8.167 3.174 1.00 98.25 73 LEU A O 1
ATOM 548 N N . THR A 1 74 ? -5.902 -9.240 1.639 1.00 98.06 74 THR A N 1
ATOM 549 C CA . THR A 1 74 ? -5.243 -10.551 1.820 1.00 98.06 74 THR A CA 1
ATOM 550 C C . THR A 1 74 ? -4.200 -10.871 0.757 1.00 98.06 74 THR A C 1
ATOM 552 O O . THR A 1 74 ? -3.282 -11.653 1.024 1.00 98.06 74 THR A O 1
ATOM 555 N N . ALA A 1 75 ? -4.310 -10.249 -0.416 1.00 97.62 75 ALA A N 1
ATOM 556 C CA . ALA A 1 75 ? -3.378 -10.382 -1.524 1.00 97.62 75 ALA A CA 1
ATOM 557 C C . ALA A 1 75 ? -3.147 -9.015 -2.177 1.00 97.62 75 ALA A C 1
ATOM 559 O O . ALA A 1 75 ? -4.109 -8.304 -2.460 1.00 97.62 75 ALA A O 1
ATOM 560 N N . LEU A 1 76 ? -1.886 -8.673 -2.433 1.00 97.25 76 LEU A N 1
ATOM 561 C CA . LEU A 1 76 ? -1.488 -7.471 -3.161 1.00 97.25 76 LEU A CA 1
ATOM 562 C C . LEU A 1 76 ? -0.542 -7.874 -4.290 1.00 97.25 76 LEU A C 1
ATOM 564 O O . LEU A 1 76 ? 0.592 -8.289 -4.039 1.00 97.25 76 LEU A O 1
ATOM 568 N N . ASP A 1 77 ? -1.005 -7.732 -5.530 1.00 94.25 77 ASP A N 1
ATOM 569 C CA . ASP A 1 77 ? -0.143 -7.783 -6.708 1.00 94.25 77 ASP A CA 1
ATOM 570 C C . ASP A 1 77 ? 0.066 -6.365 -7.223 1.00 94.25 77 ASP A C 1
ATOM 572 O O . ASP A 1 77 ? -0.759 -5.830 -7.954 1.00 94.25 77 ASP A O 1
ATOM 576 N N . ALA A 1 78 ? 1.182 -5.774 -6.813 1.00 92.25 78 ALA A N 1
ATOM 577 C CA . ALA A 1 78 ? 1.617 -4.454 -7.241 1.00 92.25 78 ALA A CA 1
ATOM 578 C C . ALA A 1 78 ? 2.757 -4.569 -8.266 1.00 92.25 78 ALA A C 1
ATOM 580 O O . ALA A 1 78 ? 3.655 -3.726 -8.333 1.00 92.25 78 ALA A O 1
ATOM 581 N N . SER A 1 79 ? 2.792 -5.663 -9.035 1.00 88.38 79 SER A N 1
ATOM 582 C CA . SER A 1 79 ? 3.847 -5.900 -10.015 1.00 88.38 79 SER A CA 1
ATOM 583 C C . SER A 1 79 ? 3.821 -4.854 -11.135 1.00 88.38 79 SER A C 1
ATOM 585 O O . SER A 1 79 ? 2.777 -4.422 -11.611 1.00 88.38 79 SER A O 1
ATOM 587 N N . GLY A 1 80 ? 5.005 -4.433 -11.561 1.00 82.00 80 GLY A N 1
ATOM 588 C CA . GLY A 1 80 ? 5.207 -3.455 -12.624 1.00 82.00 80 GLY A CA 1
ATOM 589 C C . GLY A 1 80 ? 5.016 -4.075 -14.001 1.00 82.00 80 GLY A C 1
ATOM 590 O O . GLY A 1 80 ? 4.911 -5.301 -14.155 1.00 82.00 80 GLY A O 1
ATOM 591 N N . ALA A 1 81 ? 5.005 -3.221 -15.026 1.00 77.31 81 ALA A N 1
ATOM 592 C CA . ALA A 1 81 ? 4.855 -3.667 -16.401 1.00 77.31 81 ALA A CA 1
ATOM 593 C C . ALA A 1 81 ? 5.907 -4.732 -16.764 1.00 77.31 81 ALA A C 1
ATOM 595 O O . ALA A 1 81 ? 7.099 -4.616 -16.470 1.00 77.31 81 ALA A O 1
ATOM 596 N N . GLY A 1 82 ? 5.455 -5.799 -17.426 1.00 70.06 82 GLY A N 1
ATOM 597 C CA . GLY A 1 82 ? 6.348 -6.837 -17.932 1.00 70.06 82 GLY A CA 1
ATOM 598 C C . GLY A 1 82 ? 7.330 -6.294 -18.975 1.00 70.06 82 GLY A C 1
ATOM 599 O O . GLY A 1 82 ? 7.101 -5.255 -19.595 1.00 70.06 82 GLY A O 1
ATOM 600 N N . ALA A 1 83 ? 8.413 -7.039 -19.203 1.00 66.62 83 ALA A N 1
ATOM 601 C CA . ALA A 1 83 ? 9.450 -6.670 -20.162 1.00 66.62 83 ALA A CA 1
ATOM 602 C C . ALA A 1 83 ? 8.855 -6.299 -21.531 1.00 66.62 83 ALA A C 1
ATOM 604 O O . ALA A 1 83 ? 8.144 -7.099 -22.156 1.00 66.62 83 ALA A O 1
ATOM 605 N N . ARG A 1 84 ? 9.178 -5.100 -22.032 1.00 66.44 84 ARG A N 1
ATOM 606 C CA . ARG A 1 84 ? 8.772 -4.711 -23.384 1.00 66.44 84 ARG A CA 1
ATOM 607 C C . ARG A 1 84 ? 9.603 -5.507 -24.383 1.00 66.44 84 ARG A C 1
ATOM 609 O O . ARG A 1 84 ? 10.833 -5.497 -24.353 1.00 66.44 84 ARG A O 1
ATOM 616 N N . ARG A 1 85 ? 8.921 -6.240 -25.270 1.00 66.06 85 ARG A N 1
ATOM 617 C CA . ARG A 1 85 ? 9.577 -7.021 -26.326 1.00 66.06 85 ARG A CA 1
ATOM 618 C C . ARG A 1 85 ? 10.294 -6.063 -27.275 1.00 66.06 85 ARG A C 1
ATOM 620 O O . ARG A 1 85 ? 9.640 -5.339 -28.020 1.00 66.06 85 ARG A O 1
ATOM 627 N N . SER A 1 86 ? 11.623 -6.090 -27.263 1.00 62.78 86 SER A N 1
ATOM 628 C CA . SER A 1 86 ? 12.440 -5.434 -28.282 1.00 62.78 86 SER A CA 1
ATOM 629 C C . SER A 1 86 ? 12.711 -6.409 -29.427 1.00 62.78 86 SER A C 1
ATOM 631 O O . SER A 1 86 ? 13.034 -7.574 -29.197 1.00 62.78 86 SER A O 1
ATOM 633 N N . VAL A 1 87 ? 12.561 -5.946 -30.671 1.00 69.00 87 VAL A N 1
ATOM 634 C CA . VAL A 1 87 ? 12.853 -6.741 -31.881 1.00 69.00 87 VAL A CA 1
ATOM 635 C C . VAL A 1 87 ? 14.364 -6.766 -32.171 1.00 69.00 87 VAL A C 1
ATOM 637 O O . VAL A 1 87 ? 14.850 -7.631 -32.895 1.00 69.00 87 VAL A O 1
ATOM 640 N N . SER A 1 88 ? 15.132 -5.867 -31.550 1.00 71.38 88 SER A N 1
ATOM 641 C CA . SER A 1 88 ? 16.592 -5.838 -31.614 1.00 71.38 88 SER A CA 1
ATOM 642 C C . SER A 1 88 ? 17.157 -5.306 -30.295 1.00 71.38 88 SER A C 1
ATOM 644 O O . SER A 1 88 ? 17.094 -4.107 -30.028 1.00 71.38 88 SER A O 1
ATOM 646 N N . GLY A 1 89 ? 17.692 -6.200 -29.464 1.00 67.56 89 GLY A N 1
ATOM 647 C CA . GLY A 1 89 ? 18.273 -5.876 -28.158 1.00 67.56 89 GLY A CA 1
ATOM 648 C C . GLY A 1 89 ? 17.757 -6.786 -27.045 1.00 67.56 89 GLY A C 1
ATOM 649 O O . GLY A 1 89 ? 16.825 -7.567 -27.248 1.00 67.56 89 GLY A O 1
ATOM 650 N N . SER A 1 90 ? 18.373 -6.693 -25.866 1.00 63.78 90 SER A N 1
ATOM 651 C CA . SER A 1 90 ? 17.817 -7.299 -24.654 1.00 63.78 90 SER A CA 1
ATOM 652 C C . SER A 1 90 ? 16.488 -6.613 -24.317 1.00 63.78 90 SER A C 1
ATOM 654 O O . SER A 1 90 ? 16.388 -5.398 -24.489 1.00 63.78 90 SER A O 1
ATOM 656 N N . PRO A 1 91 ? 15.459 -7.347 -23.859 1.00 64.75 91 PRO A N 1
ATOM 657 C CA . PRO A 1 91 ? 14.238 -6.730 -23.358 1.00 64.75 91 PRO A CA 1
ATOM 658 C C . PRO A 1 91 ? 14.579 -5.715 -22.265 1.00 64.75 91 PRO A C 1
ATOM 660 O O . PRO A 1 91 ? 15.309 -6.043 -21.329 1.00 64.75 91 PRO A O 1
ATOM 663 N N . GLU A 1 92 ? 14.060 -4.497 -22.387 1.00 65.50 92 GLU A N 1
ATOM 664 C CA . GLU A 1 92 ? 14.199 -3.479 -21.350 1.00 65.50 92 GLU A CA 1
ATOM 665 C C . GLU A 1 92 ? 12.951 -3.493 -20.463 1.00 65.50 92 GLU A C 1
ATOM 667 O O . GLU A 1 92 ? 11.813 -3.407 -20.940 1.00 65.50 92 GLU A O 1
ATOM 672 N N . CYS A 1 93 ? 13.181 -3.615 -19.157 1.00 62.16 93 CYS A N 1
ATOM 673 C CA . CYS A 1 93 ? 12.197 -3.330 -18.122 1.00 62.16 93 CYS A CA 1
ATOM 674 C C . CYS A 1 93 ? 12.482 -1.909 -17.642 1.00 62.16 93 CYS A C 1
ATOM 676 O O . CYS A 1 93 ? 13.321 -1.718 -16.767 1.00 62.16 93 CYS A O 1
ATOM 678 N N . ASN A 1 94 ? 11.872 -0.912 -18.277 1.00 65.75 94 ASN A N 1
ATOM 679 C CA . ASN A 1 94 ? 12.054 0.477 -17.880 1.00 65.75 94 ASN A CA 1
ATOM 680 C C . ASN A 1 94 ? 10.678 1.080 -17.601 1.00 65.75 94 ASN A C 1
ATOM 682 O O . ASN A 1 94 ? 9.935 1.393 -18.532 1.00 65.75 94 ASN A O 1
ATOM 686 N N . ASP A 1 95 ? 10.341 1.163 -16.316 1.00 70.75 95 ASP A N 1
ATOM 687 C CA . ASP A 1 95 ? 9.133 1.818 -15.818 1.00 70.75 95 ASP A CA 1
ATOM 688 C C . ASP A 1 95 ? 9.487 2.723 -14.623 1.00 70.75 95 ASP A C 1
ATOM 690 O O . ASP A 1 95 ? 9.203 2.399 -13.469 1.00 70.75 95 ASP A O 1
ATOM 694 N N . PRO A 1 96 ? 10.225 3.819 -14.880 1.00 72.56 96 PRO A N 1
ATOM 695 C CA . PRO A 1 96 ? 10.768 4.669 -13.825 1.00 72.56 96 PRO A CA 1
ATOM 696 C C . PRO A 1 96 ? 9.687 5.441 -13.056 1.00 72.56 96 PRO A C 1
ATOM 698 O O . PRO A 1 96 ? 9.949 5.884 -11.945 1.00 72.56 96 PRO A O 1
ATOM 701 N N . GLU A 1 97 ? 8.490 5.605 -13.629 1.00 73.06 97 GLU A N 1
ATOM 702 C CA . GLU A 1 97 ? 7.366 6.320 -13.001 1.00 73.06 97 GLU A CA 1
ATOM 703 C C . GLU A 1 97 ? 6.659 5.484 -11.924 1.00 73.06 97 GLU A C 1
ATOM 705 O O . GLU A 1 97 ? 5.886 6.014 -11.134 1.00 73.06 97 GLU A O 1
ATOM 710 N N . HIS A 1 98 ? 6.951 4.185 -11.876 1.00 80.62 98 HIS A N 1
ATOM 711 C CA . HIS A 1 98 ? 6.248 3.197 -11.064 1.00 80.62 98 HIS A CA 1
ATOM 712 C C . HIS A 1 98 ? 7.187 2.475 -10.089 1.00 80.62 98 HIS A C 1
ATOM 714 O O . HIS A 1 98 ? 6.873 1.383 -9.613 1.00 80.62 98 HIS A O 1
ATOM 720 N N . LEU A 1 99 ? 8.350 3.064 -9.803 1.00 85.81 99 LEU A N 1
ATOM 721 C CA . LEU A 1 99 ? 9.287 2.562 -8.801 1.00 85.81 99 LEU A CA 1
ATOM 722 C C . LEU A 1 99 ? 8.723 2.745 -7.394 1.00 85.81 99 LEU A C 1
ATOM 724 O O . LEU A 1 99 ? 8.025 3.716 -7.124 1.00 85.81 99 LEU A O 1
ATOM 728 N N . PHE A 1 100 ? 9.084 1.829 -6.498 1.00 90.00 100 PHE A N 1
ATOM 729 C CA . PHE A 1 100 ? 8.884 2.041 -5.073 1.00 90.00 100 PHE A CA 1
ATOM 730 C C . PHE A 1 100 ? 10.118 2.735 -4.495 1.00 90.00 100 PHE A C 1
ATOM 732 O O . PHE A 1 100 ? 11.247 2.261 -4.641 1.00 90.00 100 PHE A O 1
ATOM 739 N N . HIS A 1 101 ? 9.888 3.848 -3.823 1.00 90.19 101 HIS A N 1
ATOM 740 C CA . HIS A 1 101 ? 10.873 4.641 -3.100 1.00 90.19 101 HIS A CA 1
ATOM 741 C C . HIS A 1 101 ? 10.811 4.380 -1.594 1.00 90.19 101 HIS A C 1
ATOM 743 O O . HIS A 1 101 ? 11.821 4.489 -0.903 1.00 90.19 101 HIS A O 1
ATOM 749 N N . ASP A 1 102 ? 9.639 4.009 -1.075 1.00 93.31 102 ASP A N 1
ATOM 7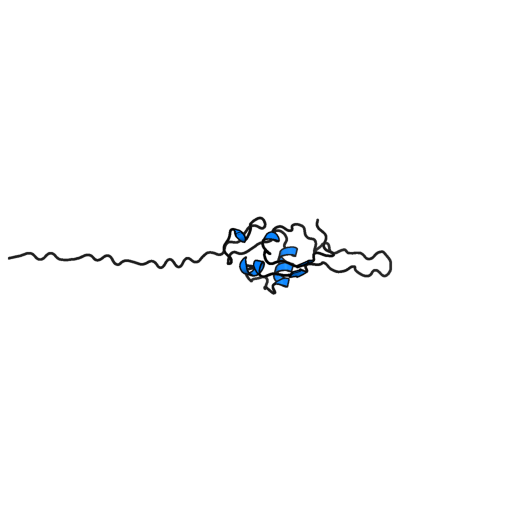50 C CA . ASP A 1 102 ? 9.456 3.685 0.337 1.00 93.31 102 ASP A CA 1
ATOM 751 C C . ASP A 1 102 ? 8.298 2.694 0.523 1.00 93.31 102 ASP A C 1
ATOM 753 O O . ASP A 1 102 ? 7.208 2.868 -0.012 1.00 93.31 102 ASP A O 1
ATOM 757 N N . LEU A 1 103 ? 8.523 1.630 1.292 1.00 94.50 103 LEU A N 1
ATOM 758 C CA . LEU A 1 103 ? 7.483 0.643 1.605 1.00 94.50 103 LEU A CA 1
ATOM 759 C C . LEU A 1 103 ? 6.811 0.904 2.962 1.00 94.50 103 LEU A C 1
ATOM 761 O O . LEU A 1 103 ? 5.993 0.103 3.412 1.00 94.50 103 LEU A O 1
ATOM 765 N N . SER A 1 104 ? 7.145 2.005 3.636 1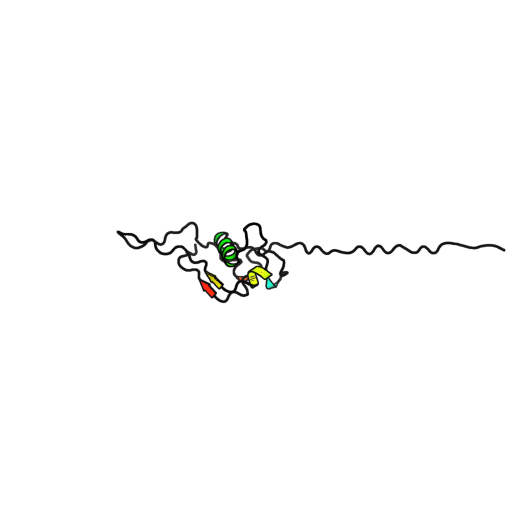.00 96.56 104 SER A N 1
ATOM 766 C CA . SER A 1 104 ? 6.505 2.416 4.884 1.00 96.56 104 SER A CA 1
ATOM 767 C C . SER A 1 104 ? 5.005 2.614 4.668 1.00 96.56 104 SER A C 1
ATOM 769 O O . SER A 1 104 ? 4.568 3.280 3.728 1.00 96.56 104 SER A O 1
ATOM 771 N N . GLY A 1 105 ? 4.220 2.006 5.549 1.00 96.00 105 GLY A N 1
ATOM 772 C CA . GLY A 1 105 ? 2.770 1.871 5.454 1.00 96.00 105 GLY A CA 1
ATOM 773 C C . GLY A 1 105 ? 2.359 0.422 5.186 1.00 96.00 105 GLY A C 1
ATOM 774 O O . GLY A 1 105 ? 1.311 -0.010 5.665 1.00 96.00 105 GLY A O 1
ATOM 775 N N . ILE A 1 106 ? 3.209 -0.387 4.531 1.00 96.00 106 ILE A N 1
ATOM 776 C CA . ILE A 1 106 ? 2.895 -1.791 4.206 1.00 96.00 106 ILE A CA 1
ATOM 777 C C . ILE A 1 106 ? 2.659 -2.657 5.453 1.00 96.00 106 ILE A C 1
ATOM 779 O O . ILE A 1 106 ? 1.904 -3.624 5.400 1.00 96.00 106 ILE A O 1
ATOM 783 N N . GLN A 1 107 ? 3.235 -2.285 6.604 1.00 95.75 107 GLN A N 1
ATOM 784 C CA . GLN A 1 107 ? 3.020 -2.959 7.890 1.00 95.75 107 GLN A CA 1
ATOM 785 C C . GLN A 1 107 ? 1.558 -2.927 8.360 1.00 95.75 107 GLN A C 1
ATOM 787 O O . GLN A 1 107 ? 1.176 -3.709 9.230 1.00 95.75 107 GLN A O 1
ATOM 792 N N . ASN A 1 108 ? 0.750 -2.021 7.805 1.00 97.75 108 ASN A N 1
ATOM 793 C CA . ASN A 1 108 ? -0.660 -1.859 8.144 1.00 97.75 108 ASN A CA 1
ATOM 794 C C . ASN A 1 108 ? -1.581 -2.782 7.337 1.00 97.75 108 ASN A C 1
ATOM 796 O O . ASN A 1 108 ? -2.738 -2.964 7.715 1.00 97.75 108 ASN A O 1
ATOM 800 N N . LEU A 1 109 ? -1.058 -3.4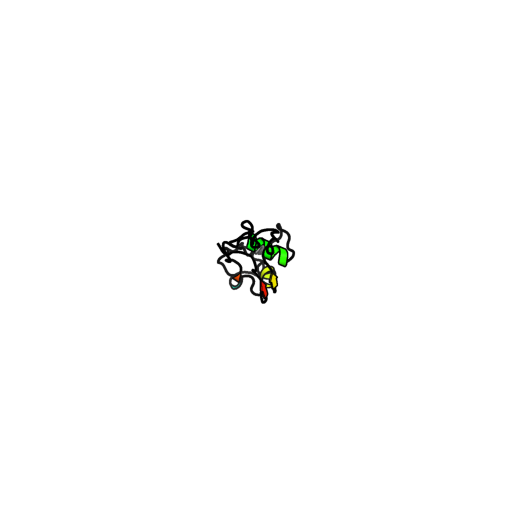50 6.303 1.00 97.94 109 LEU A N 1
ATOM 801 C CA . LEU A 1 109 ? -1.743 -4.518 5.570 1.00 97.94 109 LEU A CA 1
ATOM 802 C C . LEU A 1 109 ? -1.689 -5.829 6.373 1.00 97.94 109 LEU A C 1
ATOM 804 O O . LEU A 1 109 ? -1.105 -6.825 5.960 1.00 97.94 109 LEU A O 1
ATOM 808 N N . SER A 1 110 ? -2.243 -5.817 7.585 1.00 96.62 110 SER A N 1
ATOM 809 C CA . SER A 1 110 ? -2.041 -6.891 8.571 1.00 96.62 110 SER A CA 1
ATOM 810 C C . SER A 1 110 ? -2.664 -8.243 8.191 1.00 96.62 110 SER A C 1
ATOM 812 O O . SER A 1 110 ? -2.227 -9.275 8.703 1.00 96.62 110 SER A O 1
ATOM 814 N N . GLY A 1 111 ? -3.651 -8.253 7.290 1.00 97.06 111 GLY A N 1
ATOM 815 C CA . GLY A 1 111 ? -4.238 -9.467 6.716 1.00 97.06 111 GLY A CA 1
ATOM 816 C C . GLY A 1 111 ? -3.500 -10.008 5.491 1.00 97.06 111 GLY A C 1
ATOM 817 O O . GLY A 1 111 ? -3.890 -11.055 4.972 1.00 97.06 111 GLY A O 1
ATOM 818 N N . LEU A 1 112 ? -2.451 -9.325 5.024 1.00 97.88 112 LEU A N 1
ATOM 819 C CA . LEU A 1 112 ? -1.749 -9.669 3.797 1.00 97.88 112 LEU A CA 1
ATOM 820 C C . LEU A 1 112 ? -1.008 -11.000 3.948 1.00 97.88 112 LEU A C 1
ATOM 822 O O . LEU A 1 112 ? -0.149 -11.173 4.812 1.00 97.88 112 LEU A O 1
ATOM 826 N N . THR A 1 113 ? -1.333 -11.943 3.071 1.00 97.38 113 THR A N 1
ATOM 827 C CA . THR A 1 113 ? -0.728 -13.283 3.031 1.00 97.38 113 THR A CA 1
ATOM 828 C C . THR A 1 113 ? -0.039 -13.581 1.707 1.00 97.38 113 THR A C 1
ATOM 830 O O . THR A 1 113 ? 0.838 -14.444 1.664 1.00 97.38 113 THR A O 1
ATOM 833 N N . ASP A 1 114 ? -0.395 -12.848 0.653 1.00 97.00 114 ASP A N 1
ATOM 834 C CA . ASP A 1 114 ? 0.233 -12.924 -0.660 1.00 97.00 114 ASP A CA 1
ATOM 835 C C . ASP A 1 114 ? 0.688 -11.528 -1.098 1.00 97.00 114 ASP A C 1
ATOM 837 O O . ASP A 1 114 ? -0.085 -10.570 -1.068 1.00 97.00 114 ASP A O 1
ATOM 841 N N . LEU A 1 115 ? 1.959 -11.410 -1.472 1.00 95.50 115 LEU A N 1
ATOM 842 C CA . LEU A 1 115 ? 2.580 -10.158 -1.882 1.00 95.50 115 LEU A CA 1
ATOM 843 C C . LEU A 1 115 ? 3.441 -10.398 -3.119 1.00 95.50 115 LEU A C 1
ATOM 845 O O . LEU A 1 115 ? 4.454 -11.103 -3.069 1.00 95.50 115 LEU A O 1
ATOM 849 N N . ALA A 1 116 ? 3.074 -9.744 -4.217 1.00 92.88 116 ALA A N 1
ATOM 850 C CA . ALA A 1 116 ? 3.839 -9.730 -5.451 1.00 92.88 116 ALA A CA 1
ATOM 851 C C . ALA A 1 116 ? 4.249 -8.295 -5.810 1.00 92.88 116 ALA A C 1
ATOM 853 O O . ALA A 1 116 ? 3.417 -7.445 -6.095 1.00 92.88 116 ALA A O 1
ATOM 854 N N . LEU A 1 117 ? 5.563 -8.045 -5.817 1.00 90.44 117 LEU A N 1
ATOM 855 C CA . LEU A 1 117 ? 6.184 -6.761 -6.183 1.00 90.44 117 LEU A CA 1
ATOM 856 C C . LEU A 1 117 ? 7.121 -6.925 -7.394 1.00 90.44 117 LEU A C 1
ATOM 858 O O . LEU A 1 117 ? 8.231 -6.394 -7.435 1.00 90.44 117 LEU A O 1
ATOM 862 N N . ARG A 1 118 ? 6.748 -7.774 -8.360 1.00 85.81 118 ARG A N 1
ATOM 863 C CA . ARG A 1 118 ? 7.650 -8.167 -9.457 1.00 85.81 118 ARG A CA 1
ATOM 864 C C . ARG A 1 118 ? 7.835 -7.010 -10.427 1.00 85.81 118 ARG A C 1
ATOM 866 O O . ARG A 1 118 ? 6.929 -6.215 -10.618 1.00 85.81 118 ARG A O 1
ATOM 873 N N . ASN A 1 119 ? 8.978 -6.957 -11.107 1.00 78.19 119 ASN A N 1
ATOM 874 C CA . ASN A 1 119 ? 9.255 -5.957 -12.150 1.00 78.19 119 ASN A CA 1
ATOM 875 C C . ASN A 1 119 ? 9.078 -4.493 -11.689 1.00 78.19 119 ASN A C 1
ATOM 877 O O . ASN A 1 119 ? 8.925 -3.608 -12.524 1.00 78.19 119 ASN A O 1
ATOM 881 N N . ARG A 1 120 ? 9.117 -4.243 -10.376 1.00 77.88 120 ARG A N 1
ATOM 882 C CA . ARG A 1 120 ? 9.181 -2.916 -9.760 1.00 77.88 120 ARG A CA 1
ATOM 883 C C . ARG A 1 120 ? 10.558 -2.780 -9.137 1.00 77.88 120 ARG A C 1
ATOM 885 O O . ARG A 1 120 ? 10.991 -3.669 -8.403 1.00 77.88 120 ARG A O 1
ATOM 892 N N . GLY A 1 121 ? 11.273 -1.714 -9.468 1.00 71.50 121 GLY A N 1
ATOM 893 C CA . GLY A 1 121 ? 12.520 -1.410 -8.774 1.00 71.50 121 GLY A CA 1
ATOM 894 C C . GLY A 1 121 ? 12.239 -0.836 -7.386 1.00 71.50 121 GLY A C 1
ATOM 895 O O . GLY A 1 121 ? 11.208 -0.198 -7.176 1.00 71.50 121 GLY A O 1
ATOM 896 N N . LEU A 1 122 ? 13.177 -1.065 -6.469 1.00 74.88 122 LEU A N 1
ATOM 897 C CA . LEU A 1 122 ? 13.322 -0.295 -5.235 1.00 74.88 122 LEU A CA 1
ATOM 898 C C . LEU A 1 122 ? 14.467 0.692 -5.466 1.00 74.88 122 LEU A 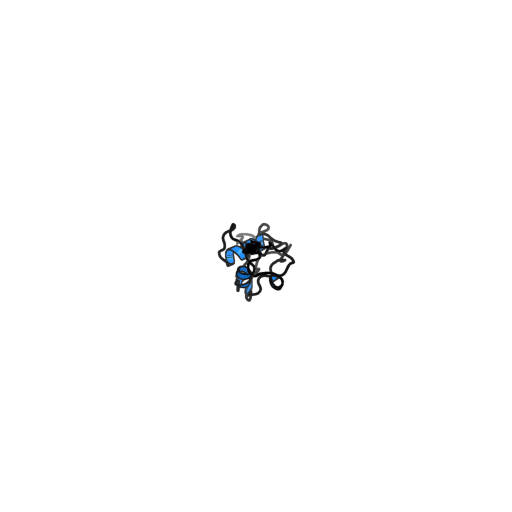C 1
ATOM 900 O O . LEU A 1 122 ? 15.550 0.254 -5.873 1.00 74.88 122 LEU A O 1
ATOM 904 N N . SER A 1 123 ? 14.222 1.988 -5.277 1.00 69.31 123 SER A N 1
ATOM 905 C CA . SER A 1 123 ? 15.214 3.049 -5.518 1.00 69.31 123 SER A CA 1
ATOM 906 C C . SER A 1 123 ? 15.615 3.783 -4.255 1.00 69.31 123 SER A C 1
ATOM 908 O O . SER A 1 123 ? 14.753 3.985 -3.382 1.00 69.31 123 SER A O 1
#